Protein AF-A0A443VFP9-F1 (afdb_monomer)

Foldseek 3Di:
DQVVVVLVVCVVVVNDAADEDFQDKDDDPPACWIARVQLQSLCVNVVHDGDDTHNHDDALVVCVVVCVQVVSQVSSLVVRYHYDSGGPLLQCCVQQVPQQCVLVVHDGSVVSSVVCVVPVVVVVVSSCVRCVVVVVSCVVPSVCSSVVVSVCVVVVD

Radius of gyration: 16.93 Å; Cα contacts (8 Å, |Δi|>4): 184; chains: 1; bounding box: 47×37×42 Å

Organism: Raoultella planticola (NCBI:txid575)

Sequence (157 aa):
ISFKIYVAILDALEIPWVMRTDNDISKLKDQDKWQYSGINRCLDIAGLEKFEHSDTQIVPIDTITSGDWQTVSEEINKRGIYLSKIDLETDLVGELSTPILNALGKRNDQGAIEFLQKKKALRMRELLKDIKTDLHKLNAGELVKPLNHLVKIIRGE

Mean predicted aligned error: 3.48 Å

Secondary structure (DSSP, 8-state):
--HHHHHHHHHHTT----EEE----EEPTTSS-EE-HHHHHHHHHHTPPPPPPBSS---HHHHHHHSHHHHHHHHHHTTTEEE-SS-HHHHHHHHSHHHHHHHHT-SSHHHHHHHHHHTHHHHHHHHHHHHGGGGGGGGGSSTTHHHHHHHHHHHT-

Nearest PDB structures (foldseek):
  8j4t-assembly1_A  TM=8.332E-01  e=4.945E-07  Bacillus cereus VD045
  8jq9-assembly1_C  TM=8.381E-01  e=2.063E-06  Bacillus cereus VD045
  8tk0-assembly1_C  TM=8.220E-01  e=1.443E-06  Bacillus cereus
  8x5n-assembly1_B  TM=8.206E-01  e=2.948E-06  Bacillus cereus VD045
  8tjy-assembly1_A  TM=8.154E-01  e=7.197E-06  Bacillus cereus

Solvent-accessible surface area (backbone atoms only — not comparable to full-atom values): 9015 Å² total; per-residue (Å²): 133,74,60,64,61,57,49,54,51,30,59,76,66,70,47,89,73,57,47,74,43,48,27,42,53,47,73,44,86,99,46,82,32,23,38,52,54,25,59,36,51,52,25,57,71,71,74,45,82,62,76,75,65,36,76,54,95,68,51,37,68,52,35,56,73,74,40,54,47,56,59,50,42,64,62,35,44,79,70,36,36,44,66,38,72,45,30,72,52,53,46,47,40,72,66,41,40,71,62,49,32,64,68,68,73,39,95,46,65,68,64,44,33,58,52,32,61,78,42,41,76,63,43,48,58,55,49,48,72,70,39,57,88,55,55,72,68,36,74,83,44,75,83,39,47,56,58,54,50,47,52,29,62,77,71,74,101

Structure (mmCIF, N/CA/C/O backbone):
data_AF-A0A443VFP9-F1
#
_entry.id   AF-A0A443VFP9-F1
#
loop_
_atom_site.group_PDB
_atom_site.id
_atom_site.type_symbol
_atom_site.label_atom_id
_atom_site.label_alt_id
_atom_site.label_comp_id
_atom_site.label_asym_id
_atom_site.label_entity_id
_atom_site.label_seq_id
_atom_site.pdbx_PDB_ins_code
_atom_site.Cartn_x
_atom_site.Cartn_y
_atom_site.Cartn_z
_atom_site.occupancy
_atom_site.B_iso_or_equiv
_atom_site.auth_seq_id
_atom_site.auth_comp_id
_atom_site.auth_asym_id
_atom_site.auth_atom_id
_atom_site.pdbx_PDB_model_num
ATOM 1 N N . ILE A 1 1 ? -10.221 9.834 -0.361 1.00 58.66 1 ILE A N 1
ATOM 2 C CA . ILE A 1 1 ? -11.114 9.359 -1.449 1.00 58.66 1 ILE A CA 1
ATOM 3 C C . ILE A 1 1 ? -12.101 8.379 -0.831 1.00 58.66 1 ILE A C 1
ATOM 5 O O . ILE A 1 1 ? -11.666 7.5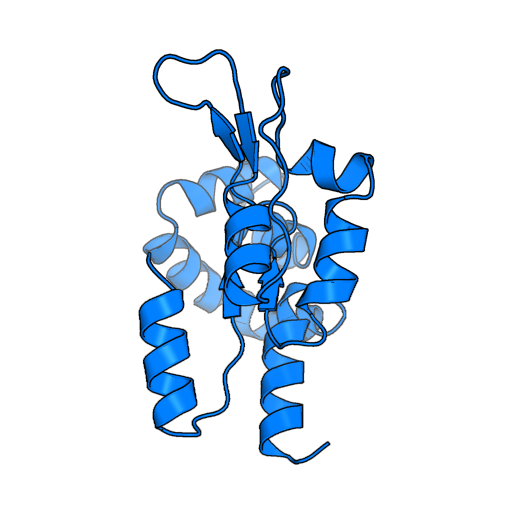45 -0.045 1.00 58.66 1 ILE A O 1
ATOM 9 N N . SER A 1 2 ? -13.402 8.507 -1.107 1.00 77.00 2 SER A N 1
ATOM 10 C CA . SER A 1 2 ? -14.410 7.597 -0.544 1.00 77.00 2 SER A CA 1
ATOM 11 C C . SER A 1 2 ? -14.588 6.385 -1.459 1.00 77.00 2 SER A C 1
ATOM 13 O O . SER A 1 2 ? -15.416 6.407 -2.365 1.00 77.00 2 SER A O 1
ATOM 15 N N . PHE A 1 3 ? -13.780 5.340 -1.249 1.00 90.06 3 PHE A N 1
ATOM 16 C CA . PHE A 1 3 ? -13.872 4.084 -2.008 1.00 90.06 3 PHE A CA 1
ATOM 17 C C . PHE A 1 3 ? -15.269 3.460 -1.944 1.00 90.06 3 PHE A C 1
ATOM 19 O O . PHE A 1 3 ? -15.713 2.889 -2.929 1.00 90.06 3 PHE A O 1
ATOM 26 N N . LYS A 1 4 ? -15.993 3.647 -0.832 1.00 90.94 4 LYS A N 1
ATOM 27 C CA . LYS A 1 4 ? -17.345 3.109 -0.629 1.00 90.94 4 LYS A CA 1
ATOM 28 C C . LYS A 1 4 ? -18.321 3.429 -1.757 1.00 90.94 4 LYS A C 1
ATOM 30 O O . LYS A 1 4 ? -19.099 2.566 -2.134 1.00 90.94 4 LYS A O 1
ATOM 35 N N . ILE A 1 5 ? -18.283 4.651 -2.293 1.00 93.00 5 ILE A N 1
ATOM 36 C CA . ILE A 1 5 ? -19.194 5.049 -3.375 1.00 93.00 5 ILE A CA 1
ATOM 37 C C . ILE A 1 5 ? -18.867 4.266 -4.649 1.00 93.00 5 ILE A C 1
ATOM 39 O O . ILE A 1 5 ? -19.768 3.754 -5.301 1.00 93.00 5 ILE A O 1
ATOM 43 N N . TYR A 1 6 ? -17.581 4.142 -4.982 1.00 94.75 6 TYR A N 1
ATOM 44 C CA . TYR A 1 6 ? -17.144 3.388 -6.155 1.00 94.75 6 TYR A CA 1
ATOM 45 C C . TYR A 1 6 ? -17.453 1.899 -6.012 1.00 94.75 6 TYR A C 1
ATOM 47 O O . TYR A 1 6 ? -17.976 1.314 -6.948 1.00 94.75 6 TYR A O 1
ATOM 55 N N . VAL A 1 7 ? -17.197 1.320 -4.836 1.00 95.00 7 VAL A N 1
ATOM 56 C CA . VAL A 1 7 ? -17.542 -0.073 -4.522 1.00 95.00 7 VAL A CA 1
ATOM 57 C C . VAL A 1 7 ? -19.041 -0.305 -4.702 1.00 95.00 7 VAL A C 1
ATOM 59 O O . VAL A 1 7 ? -19.418 -1.161 -5.487 1.00 95.00 7 VAL A O 1
ATOM 62 N N . ALA A 1 8 ? -19.896 0.536 -4.111 1.00 94.75 8 ALA A N 1
ATOM 63 C CA . ALA A 1 8 ? -21.346 0.397 -4.245 1.00 94.75 8 ALA A CA 1
ATOM 64 C C . ALA A 1 8 ? -21.836 0.496 -5.702 1.00 94.75 8 ALA A C 1
ATOM 66 O O . ALA A 1 8 ? -22.753 -0.221 -6.092 1.00 94.75 8 ALA A O 1
ATOM 67 N N . ILE A 1 9 ? -21.234 1.374 -6.514 1.00 96.12 9 ILE A N 1
ATOM 68 C CA . ILE A 1 9 ? -21.558 1.485 -7.944 1.00 96.12 9 ILE A CA 1
ATOM 69 C C . ILE A 1 9 ? -21.123 0.223 -8.697 1.00 96.12 9 ILE A C 1
ATOM 71 O O . ILE A 1 9 ? -21.895 -0.295 -9.496 1.00 96.12 9 ILE A O 1
ATOM 75 N N . LEU A 1 10 ? -19.899 -0.258 -8.466 1.00 96.19 10 LEU A N 1
ATOM 76 C CA . LEU A 1 10 ? -19.364 -1.437 -9.149 1.00 96.19 10 LEU A CA 1
ATOM 77 C C . LEU A 1 10 ? -20.143 -2.699 -8.766 1.00 96.19 10 LEU A C 1
ATOM 79 O O . LEU A 1 10 ? -20.508 -3.459 -9.656 1.00 96.19 10 LEU A O 1
ATOM 83 N N . ASP A 1 11 ? -20.486 -2.855 -7.486 1.00 94.94 11 ASP A N 1
ATOM 84 C CA . ASP A 1 11 ? -21.327 -3.948 -6.992 1.00 94.94 11 ASP A CA 1
ATOM 85 C C . ASP A 1 11 ? -22.720 -3.918 -7.639 1.00 94.94 11 ASP A C 1
ATOM 87 O O . ASP A 1 11 ? -23.197 -4.941 -8.121 1.00 94.94 11 ASP A O 1
ATOM 91 N N . ALA A 1 12 ? -23.360 -2.744 -7.720 1.00 97.62 12 ALA A N 1
ATOM 92 C CA . ALA A 1 12 ? -24.678 -2.597 -8.345 1.00 97.62 12 ALA A CA 1
ATOM 93 C C . ALA A 1 12 ? -24.675 -2.872 -9.860 1.00 97.62 12 ALA A C 1
ATOM 95 O O . ALA A 1 12 ? -25.713 -3.213 -10.425 1.00 97.62 12 ALA A O 1
ATOM 96 N N . LEU A 1 13 ? -23.526 -2.697 -10.517 1.00 97.81 13 LEU A N 1
ATOM 97 C CA . LEU A 1 13 ? -23.324 -3.007 -11.933 1.00 97.81 13 LEU A CA 1
ATOM 98 C C . LEU A 1 13 ? -22.768 -4.420 -12.159 1.00 97.81 13 LEU A C 1
ATOM 100 O O . LEU A 1 13 ? -22.482 -4.765 -13.304 1.00 97.81 13 LEU A O 1
ATOM 104 N N . GLU A 1 14 ? -22.578 -5.201 -11.091 1.00 95.62 14 GLU A N 1
ATOM 105 C CA . GLU A 1 14 ? -21.948 -6.526 -11.125 1.00 95.62 14 GLU A CA 1
ATOM 106 C C . GLU A 1 14 ? -20.564 -6.507 -11.808 1.00 95.62 14 GLU A C 1
ATOM 108 O O . GLU A 1 14 ? -20.136 -7.478 -12.433 1.00 95.62 14 GLU A O 1
ATOM 113 N N . ILE A 1 15 ? -19.845 -5.383 -11.702 1.00 96.00 15 ILE A N 1
ATOM 114 C CA . ILE A 1 15 ? -18.502 -5.224 -12.258 1.00 96.00 15 ILE A CA 1
ATOM 115 C C . ILE A 1 15 ? -17.496 -5.707 -11.214 1.00 96.00 15 ILE A C 1
ATOM 117 O O . ILE A 1 15 ? -17.372 -5.078 -10.158 1.00 96.00 15 ILE A O 1
ATOM 121 N N . PRO A 1 16 ? -16.720 -6.768 -11.495 1.00 95.00 16 PRO A N 1
ATOM 122 C CA . PRO A 1 16 ?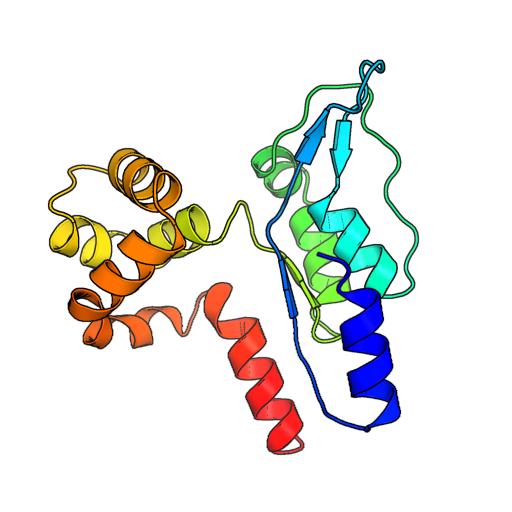 -15.753 -7.255 -10.532 1.00 95.00 16 PRO A CA 1
ATOM 123 C C . PRO A 1 16 ? -14.625 -6.252 -10.311 1.00 95.00 16 PRO A C 1
ATOM 125 O O . PRO A 1 16 ? -14.143 -5.606 -11.247 1.00 95.00 16 PRO A O 1
ATOM 128 N N . TRP A 1 17 ? -14.177 -6.139 -9.065 1.00 96.12 17 TRP A N 1
ATOM 129 C CA . TRP A 1 17 ? -13.191 -5.147 -8.675 1.00 96.12 17 TRP A CA 1
ATOM 130 C C . TRP A 1 17 ? -12.205 -5.687 -7.649 1.00 96.12 17 TRP A C 1
ATOM 132 O O . TRP A 1 17 ? -12.456 -6.641 -6.918 1.00 96.12 17 TRP A O 1
ATOM 142 N N . VAL A 1 18 ? -11.057 -5.024 -7.607 1.00 97.12 18 VAL A N 1
ATOM 143 C CA . VAL A 1 18 ? -10.082 -5.116 -6.526 1.00 97.12 18 VAL A CA 1
ATOM 144 C C . VAL A 1 18 ? -9.650 -3.700 -6.179 1.00 97.12 18 VAL A C 1
ATOM 146 O O . VAL A 1 18 ? -9.694 -2.804 -7.027 1.00 97.12 18 VAL A O 1
ATOM 149 N N . MET A 1 19 ? -9.205 -3.477 -4.950 1.00 95.62 19 MET A N 1
ATOM 150 C CA . MET A 1 19 ? -8.659 -2.189 -4.544 1.00 95.62 19 MET A CA 1
ATOM 151 C C . MET A 1 19 ? -7.351 -2.356 -3.795 1.00 95.62 19 MET A C 1
ATOM 153 O O . MET A 1 19 ? -7.139 -3.344 -3.102 1.00 95.62 19 MET A O 1
ATOM 157 N N . ARG A 1 20 ? -6.496 -1.339 -3.887 1.00 95.50 20 ARG A N 1
ATOM 158 C CA . ARG A 1 20 ? -5.336 -1.186 -3.016 1.00 95.50 20 ARG A CA 1
ATOM 159 C C . ARG A 1 20 ? -5.289 0.229 -2.466 1.00 95.50 20 ARG A C 1
ATOM 161 O O . ARG A 1 20 ? -5.617 1.176 -3.181 1.00 95.50 20 ARG A O 1
ATOM 168 N N . THR A 1 21 ? -4.873 0.374 -1.215 1.00 95.62 21 THR A N 1
ATOM 169 C CA . THR A 1 21 ? -4.720 1.678 -0.571 1.00 95.62 21 THR A CA 1
ATOM 170 C C . THR A 1 21 ? -3.460 1.754 0.288 1.00 95.62 21 THR A C 1
ATOM 172 O O . THR A 1 21 ? -2.990 0.735 0.781 1.00 95.62 21 THR A O 1
ATOM 175 N N . ASP A 1 22 ? -2.949 2.971 0.494 1.00 95.75 22 ASP A N 1
ATOM 176 C CA . ASP A 1 22 ? -1.810 3.238 1.382 1.00 95.75 22 ASP A CA 1
ATOM 177 C C . ASP A 1 22 ? -2.145 2.919 2.855 1.00 95.75 22 ASP A C 1
ATOM 179 O O . ASP A 1 22 ? -3.304 3.048 3.278 1.00 95.75 22 ASP A O 1
ATOM 183 N N . ASN A 1 23 ? -1.135 2.501 3.633 1.00 96.81 23 ASN A N 1
ATOM 184 C CA . ASN A 1 23 ? -1.256 2.205 5.066 1.00 96.81 23 ASN A CA 1
ATOM 185 C C . ASN A 1 23 ? -1.183 3.494 5.882 1.00 96.81 23 ASN A C 1
ATOM 187 O O . ASN A 1 23 ? -0.280 3.709 6.683 1.00 96.81 23 ASN A O 1
ATOM 191 N N . ASP A 1 24 ? -2.120 4.398 5.611 1.00 95.31 24 ASP A N 1
ATOM 192 C CA . ASP A 1 24 ? -2.113 5.727 6.202 1.00 95.31 24 ASP A CA 1
ATOM 193 C C . ASP A 1 24 ? -2.319 5.646 7.716 1.00 95.31 24 ASP A C 1
ATOM 195 O O . ASP A 1 24 ? -3.328 5.117 8.192 1.00 95.31 24 ASP A O 1
ATOM 199 N N . ILE A 1 25 ? -1.414 6.262 8.469 1.00 95.69 25 ILE A N 1
ATOM 200 C CA . ILE A 1 25 ? -1.553 6.478 9.907 1.00 95.69 25 ILE A CA 1
ATOM 201 C C . ILE A 1 25 ? -1.333 7.959 10.180 1.00 95.69 25 ILE A C 1
ATOM 203 O O . ILE A 1 25 ? -0.420 8.584 9.644 1.00 95.69 25 ILE A O 1
ATOM 207 N N . SER A 1 26 ? -2.214 8.550 10.980 1.00 93.56 26 SER A N 1
ATOM 208 C CA . SER A 1 26 ? -2.196 9.992 11.227 1.00 93.56 26 SER A CA 1
ATOM 209 C C . SER A 1 26 ? -2.702 10.317 12.621 1.00 93.56 26 SER A C 1
ATOM 211 O O . SER A 1 26 ? -3.616 9.652 13.109 1.00 93.56 26 SER A O 1
ATOM 213 N N . LYS A 1 27 ? -2.186 11.392 13.212 1.00 95.44 27 LYS A N 1
ATOM 214 C CA . LYS A 1 27 ? -2.721 11.954 14.451 1.00 95.44 27 LYS A CA 1
ATOM 215 C C . LYS A 1 27 ? -4.104 12.571 14.219 1.00 95.44 27 LYS A C 1
ATOM 217 O O . LYS A 1 27 ? -4.327 13.237 13.205 1.00 95.44 27 LYS A O 1
ATOM 222 N N . LEU A 1 28 ? -5.025 12.359 15.154 1.00 92.25 28 LEU A N 1
ATOM 223 C CA . LEU A 1 28 ? 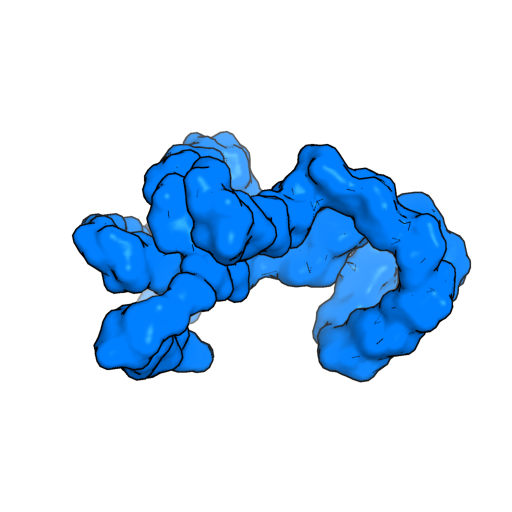-6.314 13.040 15.168 1.00 92.25 28 LEU A CA 1
ATOM 224 C C . LEU A 1 28 ? -6.132 14.524 15.491 1.00 92.25 28 LEU A C 1
ATOM 226 O O . LEU A 1 28 ? -5.271 14.914 16.278 1.00 92.25 28 LEU A O 1
ATOM 230 N N . LYS A 1 29 ? -6.962 15.369 14.875 1.00 87.56 29 LYS A N 1
ATOM 231 C CA . LYS A 1 29 ? -6.987 16.793 15.214 1.00 87.56 29 LYS A CA 1
ATOM 232 C C . LYS A 1 29 ? -7.484 16.946 16.649 1.00 87.56 29 LYS A C 1
ATOM 234 O O . LYS A 1 29 ? -8.471 16.319 17.024 1.00 87.56 29 LYS A O 1
ATOM 239 N N . ASP A 1 30 ? -6.769 17.754 17.425 1.00 87.06 30 ASP A N 1
ATOM 240 C CA . ASP A 1 30 ? -7.126 18.137 18.796 1.00 87.06 30 ASP A CA 1
ATOM 241 C C . ASP A 1 30 ? -7.191 16.980 19.813 1.00 87.06 30 ASP A C 1
ATOM 243 O O . ASP A 1 30 ? -7.704 17.146 20.917 1.00 87.06 30 ASP A O 1
ATOM 247 N N . GLN A 1 31 ? -6.634 15.812 19.474 1.00 88.31 31 GLN A N 1
ATOM 248 C CA . GLN A 1 31 ? -6.514 14.667 20.377 1.00 88.31 31 GLN A CA 1
ATOM 249 C C . GLN A 1 31 ? -5.098 14.101 20.317 1.00 88.31 31 GLN A C 1
ATOM 251 O O . GLN A 1 31 ? -4.477 14.056 19.252 1.00 88.31 31 GLN A O 1
ATOM 256 N N . ASP A 1 32 ? -4.591 13.605 21.445 1.00 90.50 32 ASP A N 1
ATOM 257 C CA . ASP A 1 32 ? -3.327 12.862 21.479 1.00 90.50 32 ASP A CA 1
ATOM 258 C C . ASP A 1 32 ? -3.536 11.386 21.125 1.00 90.50 32 ASP A C 1
ATOM 260 O O . ASP A 1 32 ? -3.098 10.480 21.817 1.00 90.50 32 ASP A O 1
ATOM 264 N N . LYS A 1 33 ? -4.283 11.163 20.043 1.00 95.06 33 LYS A N 1
ATOM 265 C CA . LYS A 1 33 ? -4.670 9.845 19.555 1.00 95.06 33 LYS A CA 1
ATOM 266 C C . LYS A 1 33 ? -4.314 9.696 18.090 1.00 95.06 33 LYS A C 1
ATOM 268 O O . LYS A 1 33 ? -4.360 10.660 17.321 1.00 95.06 33 LYS A O 1
ATOM 273 N N . TRP A 1 34 ? -3.991 8.477 17.694 1.00 96.44 34 TRP A N 1
ATOM 274 C CA . TRP A 1 34 ? -3.557 8.139 16.349 1.00 96.44 34 TRP A CA 1
ATOM 275 C C . TRP A 1 34 ? -4.527 7.161 15.705 1.00 96.44 34 TRP A C 1
ATOM 277 O O . TRP A 1 34 ? -4.944 6.173 16.306 1.00 96.44 34 TRP A O 1
ATOM 287 N N . GLN A 1 35 ? -4.910 7.454 14.466 1.00 95.69 35 GLN A N 1
ATOM 288 C CA . GLN A 1 35 ? -5.865 6.646 13.719 1.00 95.69 35 GLN A CA 1
ATOM 289 C C . GLN A 1 35 ? -5.172 5.786 12.663 1.00 95.69 35 GLN A C 1
ATOM 291 O O . GLN A 1 35 ? -4.379 6.284 11.856 1.00 95.69 35 GLN A O 1
ATOM 296 N N . TYR A 1 36 ? -5.563 4.512 12.624 1.00 96.75 36 TYR A N 1
ATOM 297 C CA . TYR A 1 36 ? -5.193 3.536 11.603 1.00 96.75 36 TYR A CA 1
ATOM 298 C C . TYR A 1 36 ? -5.987 3.760 10.305 1.00 96.75 36 TYR A C 1
ATOM 300 O O . TYR A 1 36 ? -6.767 2.910 9.884 1.00 96.75 36 TYR A O 1
ATOM 308 N N . SER A 1 37 ? -5.862 4.938 9.690 1.00 95.25 37 SER A N 1
ATOM 309 C CA . SER A 1 37 ? -6.701 5.367 8.559 1.00 95.25 37 SER A CA 1
ATOM 310 C C . SER A 1 37 ? -6.717 4.382 7.381 1.00 95.25 37 SER A C 1
ATOM 312 O O . SER A 1 37 ? -7.776 4.178 6.791 1.00 95.25 37 SER A O 1
ATOM 314 N N . GLY A 1 38 ? -5.575 3.783 7.028 1.00 96.06 38 GLY A N 1
ATOM 315 C CA . GLY A 1 38 ? -5.463 2.784 5.959 1.00 96.06 38 GLY A CA 1
ATOM 316 C C . GLY A 1 38 ? -6.168 1.470 6.307 1.00 96.06 38 GLY A C 1
ATOM 317 O O . GLY A 1 38 ? -7.070 1.046 5.586 1.00 96.06 38 GLY A O 1
ATOM 318 N N . ILE A 1 39 ? -5.821 0.877 7.453 1.00 97.12 39 ILE A N 1
ATOM 319 C CA . ILE A 1 39 ? -6.450 -0.349 7.978 1.00 97.12 39 ILE A CA 1
ATOM 320 C C . ILE A 1 39 ? -7.960 -0.162 8.140 1.00 97.12 39 ILE A C 1
ATOM 322 O O . ILE A 1 39 ? -8.741 -0.920 7.571 1.00 97.12 39 ILE A O 1
ATOM 326 N N . ASN A 1 40 ? -8.391 0.891 8.838 1.00 96.62 40 ASN A N 1
ATOM 327 C CA . ASN A 1 40 ? -9.807 1.140 9.099 1.00 96.62 40 ASN A CA 1
ATOM 328 C C . ASN A 1 40 ? -10.592 1.404 7.819 1.00 96.62 40 ASN A C 1
ATOM 330 O O . ASN A 1 40 ? -11.770 1.071 7.767 1.00 96.62 40 ASN A O 1
ATOM 334 N N . ARG A 1 41 ? -9.970 1.956 6.772 1.00 95.94 41 ARG A N 1
ATOM 335 C CA . ARG A 1 41 ? -10.594 2.077 5.449 1.00 95.94 41 ARG A CA 1
ATOM 336 C C . ARG A 1 41 ? -10.842 0.708 4.823 1.00 95.94 41 ARG A C 1
ATOM 338 O O . ARG A 1 41 ? -11.925 0.497 4.289 1.00 95.94 41 ARG A O 1
ATOM 345 N N . CYS A 1 42 ? -9.881 -0.209 4.903 1.00 96.81 42 CYS A N 1
ATOM 346 C CA . CYS A 1 42 ? -10.052 -1.573 4.408 1.00 96.81 42 CYS A CA 1
ATOM 347 C C . CYS A 1 42 ? -11.108 -2.348 5.207 1.00 96.81 42 CYS A C 1
ATOM 349 O O . CYS A 1 42 ? -11.995 -2.946 4.604 1.00 96.81 42 CYS A O 1
ATOM 351 N N . LEU A 1 43 ? -11.057 -2.287 6.542 1.00 96.81 43 LEU A N 1
ATOM 352 C CA . LEU A 1 43 ? -12.016 -2.959 7.428 1.00 96.81 43 LEU A CA 1
ATOM 353 C C . LEU A 1 43 ? -13.449 -2.469 7.178 1.00 96.81 43 LEU A C 1
ATOM 355 O O . LEU A 1 43 ? -14.364 -3.272 7.029 1.00 96.81 43 LEU A O 1
ATOM 359 N N . ASP A 1 44 ? -13.632 -1.159 7.011 1.00 95.75 44 ASP A N 1
ATOM 360 C CA . ASP A 1 44 ? -14.937 -0.552 6.723 1.00 95.75 44 ASP A CA 1
ATOM 361 C C . ASP A 1 44 ? -15.542 -1.008 5.390 1.00 95.75 44 ASP A C 1
ATOM 363 O O . ASP A 1 44 ? -16.756 -1.151 5.273 1.00 95.75 44 ASP A O 1
ATOM 367 N N . ILE A 1 45 ? -14.706 -1.204 4.367 1.00 95.56 45 ILE A N 1
ATOM 368 C CA . ILE A 1 45 ? -15.143 -1.694 3.051 1.00 95.56 45 ILE A CA 1
ATOM 369 C C . ILE A 1 45 ? -15.413 -3.199 3.110 1.00 95.56 45 ILE A C 1
ATOM 371 O O . ILE A 1 45 ? -16.348 -3.679 2.480 1.00 95.56 45 ILE A O 1
ATOM 375 N N . ALA A 1 46 ? -14.643 -3.937 3.910 1.00 95.56 46 ALA A N 1
ATOM 376 C CA . ALA A 1 46 ? -14.841 -5.364 4.139 1.00 95.56 46 ALA A CA 1
ATOM 377 C C . ALA A 1 46 ? -16.063 -5.689 5.023 1.00 95.56 46 ALA A C 1
ATOM 379 O O . ALA A 1 46 ? -16.425 -6.863 5.130 1.00 95.56 46 ALA A O 1
ATOM 380 N N . GLY A 1 47 ? -16.683 -4.684 5.656 1.00 95.06 47 GLY A N 1
ATOM 381 C CA . GLY A 1 47 ? -17.770 -4.872 6.622 1.00 95.06 47 GLY A CA 1
ATOM 382 C C . GLY A 1 47 ? -17.299 -5.451 7.961 1.00 95.06 47 GLY A C 1
ATOM 383 O O . GLY A 1 47 ? -18.055 -6.158 8.620 1.00 95.06 47 GLY A O 1
ATOM 384 N N . LEU A 1 48 ? -16.043 -5.194 8.333 1.00 96.38 48 LEU A N 1
ATOM 385 C CA . LEU A 1 48 ? -15.407 -5.667 9.561 1.00 96.38 48 LEU A CA 1
ATOM 386 C C . LEU A 1 48 ? -15.330 -4.552 10.612 1.00 96.38 48 LEU A C 1
ATOM 388 O O . LEU A 1 48 ? -15.415 -3.361 10.297 1.00 96.38 48 LEU A O 1
ATOM 392 N N . GLU A 1 49 ? -15.153 -4.952 11.870 1.00 97.12 49 GLU A N 1
ATOM 393 C CA . GLU A 1 49 ? -14.956 -4.025 12.983 1.00 97.12 49 GLU A CA 1
ATOM 394 C C . GLU A 1 49 ? -13.661 -3.224 12.801 1.00 97.12 49 GLU A C 1
ATOM 396 O O . GLU A 1 49 ? -12.640 -3.759 12.374 1.00 97.12 49 GLU A O 1
ATOM 401 N N . LYS A 1 50 ? -13.721 -1.921 13.089 1.00 97.06 50 LYS A N 1
ATOM 402 C CA . LYS A 1 50 ? -12.581 -1.007 12.972 1.00 97.06 50 LYS A CA 1
ATOM 403 C C . LYS A 1 50 ? -11.703 -1.097 14.210 1.00 97.06 50 LYS A C 1
ATOM 405 O O . LYS A 1 50 ? -12.189 -1.321 15.309 1.00 97.06 50 LYS A O 1
ATOM 410 N N . PHE A 1 51 ? -10.420 -0.819 14.033 1.00 95.81 51 PHE A N 1
ATOM 411 C CA . PHE A 1 51 ? -9.516 -0.640 15.155 1.00 95.81 51 PHE A CA 1
ATOM 412 C C . PHE A 1 51 ? -9.821 0.666 15.879 1.00 95.81 51 PHE A C 1
ATOM 414 O O . PHE A 1 51 ? -10.025 1.714 15.249 1.00 95.81 51 PHE A O 1
ATOM 421 N N . GLU A 1 52 ? -9.765 0.589 17.204 1.00 96.06 52 GLU A N 1
ATOM 422 C CA . GLU A 1 52 ? -9.741 1.750 1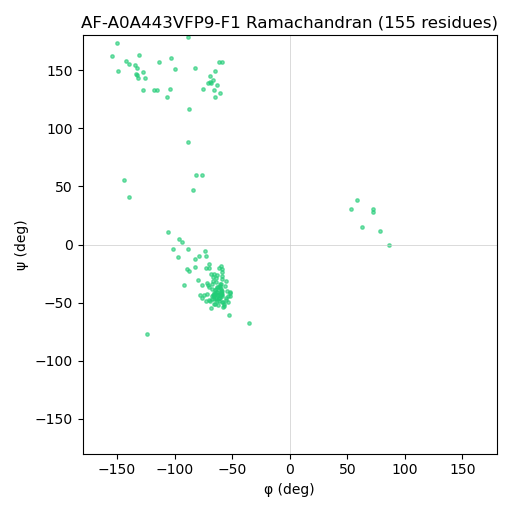8.080 1.00 96.06 52 GLU A CA 1
ATOM 423 C C . GLU A 1 52 ? -8.507 2.618 17.817 1.00 96.06 52 GLU A C 1
ATOM 425 O O . GLU A 1 52 ? -7.488 2.184 17.270 1.00 96.06 52 GLU A O 1
ATOM 430 N N . HIS A 1 53 ? -8.605 3.889 18.193 1.00 95.56 53 HIS A N 1
ATOM 431 C CA . HIS A 1 53 ? -7.477 4.803 18.078 1.00 95.56 53 HIS A CA 1
ATOM 432 C C . HIS A 1 53 ? -6.377 4.445 19.079 1.00 95.56 53 HIS A C 1
ATOM 434 O O . HIS A 1 53 ? -6.658 4.148 20.237 1.00 95.56 53 HIS A O 1
ATOM 440 N N . SER A 1 54 ? -5.124 4.530 18.638 1.00 94.50 54 SER A N 1
ATOM 441 C CA . SER A 1 54 ? -3.968 4.353 19.513 1.00 94.50 54 SER A CA 1
ATOM 442 C C . SER A 1 54 ? -3.768 5.587 20.389 1.00 94.50 54 SER A C 1
ATOM 444 O O . SER A 1 54 ? -3.782 6.711 19.883 1.00 94.50 54 SER A O 1
ATOM 446 N N . ASP A 1 55 ? -3.533 5.377 21.682 1.00 94.00 55 ASP A N 1
ATOM 447 C CA . ASP A 1 55 ? -3.150 6.433 22.629 1.00 94.00 55 ASP A CA 1
ATOM 448 C C . ASP A 1 55 ? -1.660 6.810 22.518 1.00 94.00 55 ASP A C 1
ATOM 450 O O . ASP A 1 55 ? -1.213 7.798 23.093 1.00 94.00 55 ASP A O 1
ATOM 454 N N . THR A 1 56 ? -0.868 6.036 21.771 1.00 93.06 56 THR A N 1
ATOM 455 C CA . THR A 1 56 ? 0.545 6.322 21.498 1.00 93.06 56 THR A CA 1
ATOM 456 C C . THR A 1 56 ? 0.771 6.629 20.026 1.00 93.06 56 THR A C 1
ATOM 458 O O . THR A 1 56 ? -0.003 6.226 19.150 1.00 93.06 56 THR A O 1
ATOM 461 N N . GLN A 1 57 ? 1.862 7.347 19.745 1.00 93.81 57 GLN A N 1
ATOM 462 C CA . GLN A 1 57 ? 2.308 7.547 18.375 1.00 93.81 57 GLN A CA 1
ATOM 463 C C . GLN A 1 57 ? 2.634 6.211 17.719 1.00 93.81 57 GLN A C 1
ATOM 465 O O . GLN A 1 57 ? 3.386 5.407 18.260 1.00 93.81 57 GLN A O 1
ATOM 470 N N . ILE A 1 58 ? 2.076 6.042 16.527 1.00 94.06 58 ILE A N 1
ATOM 471 C CA . ILE A 1 58 ? 2.227 4.869 15.679 1.00 94.06 58 ILE A CA 1
ATOM 472 C C . ILE A 1 58 ? 2.520 5.320 14.251 1.00 94.06 58 ILE A C 1
ATOM 474 O O . ILE A 1 58 ? 2.042 6.361 13.788 1.00 94.06 58 ILE A O 1
ATOM 478 N N . VAL A 1 59 ? 3.310 4.525 13.550 1.00 93.88 59 VAL A N 1
ATOM 479 C CA . VAL A 1 59 ? 3.660 4.678 12.139 1.00 93.88 59 VAL A CA 1
ATOM 480 C C . VAL A 1 59 ? 3.458 3.344 11.411 1.00 93.88 59 VAL A C 1
ATOM 482 O O . VAL A 1 59 ? 3.349 2.302 12.054 1.00 93.88 59 VAL A O 1
ATOM 485 N N . PRO A 1 60 ? 3.386 3.323 10.068 1.00 94.56 60 PRO A N 1
ATOM 486 C CA . PRO A 1 60 ? 3.008 2.109 9.335 1.00 94.56 60 PRO A CA 1
ATOM 487 C C . PRO A 1 60 ? 3.885 0.885 9.645 1.00 94.56 60 PRO A C 1
ATOM 489 O O . PRO A 1 60 ? 3.374 -0.229 9.748 1.00 94.56 60 PRO A O 1
ATOM 492 N N . ILE A 1 61 ? 5.188 1.086 9.879 1.00 94.31 61 ILE A N 1
ATOM 493 C CA . ILE A 1 61 ? 6.123 0.006 10.238 1.00 94.31 61 ILE A CA 1
ATOM 494 C C . ILE A 1 61 ? 5.783 -0.671 11.576 1.00 94.31 61 ILE A C 1
ATOM 496 O O . ILE A 1 61 ? 6.063 -1.860 11.744 1.00 94.31 61 ILE A O 1
ATOM 500 N N . ASP A 1 62 ? 5.117 0.031 12.496 1.00 95.88 62 ASP A N 1
ATOM 501 C CA . ASP A 1 62 ? 4.698 -0.540 13.778 1.00 95.88 62 ASP A CA 1
ATOM 502 C C . ASP A 1 62 ? 3.628 -1.612 13.562 1.00 95.88 62 ASP A C 1
ATOM 504 O O . ASP A 1 62 ? 3.709 -2.674 14.167 1.00 95.88 62 ASP A O 1
ATOM 508 N N . THR A 1 63 ? 2.702 -1.398 12.616 1.00 96.19 63 THR A N 1
ATOM 509 C CA . THR A 1 63 ? 1.658 -2.385 12.262 1.00 96.19 63 THR A CA 1
ATOM 510 C C . THR A 1 63 ? 2.228 -3.643 11.611 1.00 96.19 63 THR A C 1
ATOM 512 O O . THR A 1 63 ? 1.652 -4.724 11.709 1.00 96.19 63 THR A O 1
ATOM 515 N N . ILE A 1 64 ? 3.374 -3.522 10.938 1.00 95.88 64 ILE A N 1
ATOM 516 C CA . ILE A 1 64 ? 4.094 -4.667 10.374 1.00 95.88 64 ILE A CA 1
ATOM 517 C C . ILE A 1 64 ? 4.783 -5.435 11.502 1.00 95.88 64 ILE A C 1
ATOM 519 O O . ILE A 1 64 ? 4.719 -6.660 11.544 1.00 95.88 64 ILE A O 1
ATOM 523 N N . THR A 1 65 ? 5.413 -4.711 12.428 1.00 95.75 65 THR A N 1
ATOM 524 C CA . THR A 1 65 ? 6.177 -5.289 13.541 1.00 95.75 65 THR A CA 1
ATOM 525 C C . THR A 1 65 ? 5.271 -5.967 14.570 1.00 95.75 65 THR A C 1
ATOM 527 O O . THR A 1 65 ? 5.634 -7.018 15.093 1.00 95.75 65 THR A O 1
ATOM 530 N N . SER A 1 66 ? 4.087 -5.409 14.838 1.00 95.56 66 SER A N 1
ATOM 531 C CA . SER A 1 66 ? 3.086 -6.002 15.735 1.00 95.56 66 SER A CA 1
ATOM 532 C C . SER A 1 66 ? 2.384 -7.227 15.139 1.00 95.56 66 SER A C 1
ATOM 534 O O . SER A 1 66 ? 1.828 -8.029 15.884 1.00 95.56 66 SER A O 1
ATOM 536 N N . GLY A 1 67 ? 2.406 -7.386 13.811 1.00 96.88 67 GLY A N 1
ATOM 537 C CA . GLY A 1 67 ? 1.653 -8.420 13.094 1.00 96.88 67 GLY A CA 1
ATOM 538 C C . GLY A 1 67 ? 0.216 -8.018 12.737 1.00 96.88 67 GLY A C 1
ATOM 539 O O . GLY A 1 67 ? -0.488 -8.790 12.078 1.00 96.88 67 GLY A O 1
ATO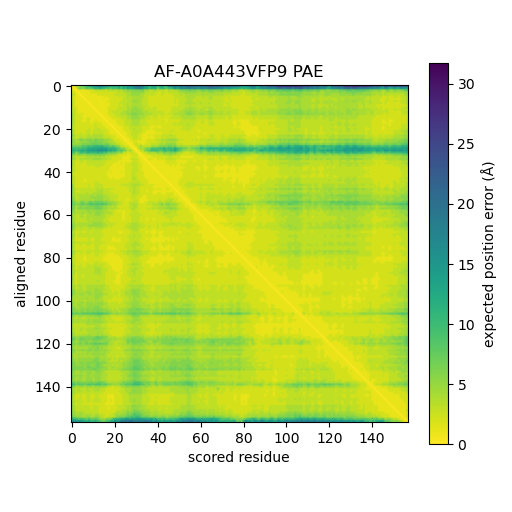M 540 N N . ASP A 1 68 ? -0.218 -6.807 13.093 1.00 96.44 68 ASP A N 1
ATOM 541 C CA . ASP A 1 68 ? -1.555 -6.300 12.764 1.00 96.44 68 ASP A CA 1
ATOM 542 C C . ASP A 1 68 ? -1.759 -6.194 11.252 1.00 96.44 68 ASP A C 1
ATOM 544 O O . ASP A 1 68 ? -2.785 -6.619 10.724 1.00 96.44 68 ASP A O 1
ATOM 548 N N . TRP A 1 69 ? -0.757 -5.678 10.533 1.00 97.56 69 TRP A N 1
ATOM 549 C CA . TRP A 1 69 ? -0.802 -5.560 9.077 1.00 97.56 69 TRP A CA 1
ATOM 550 C C . TRP A 1 69 ? -0.988 -6.924 8.414 1.00 97.56 69 TRP A C 1
ATOM 552 O O . TRP A 1 69 ? -1.801 -7.049 7.500 1.00 97.56 69 TRP A O 1
ATOM 562 N N . GLN A 1 70 ? -0.258 -7.940 8.884 1.00 97.69 70 GLN A N 1
ATOM 563 C CA . GLN A 1 70 ? -0.331 -9.309 8.371 1.00 97.69 70 GLN A CA 1
ATOM 564 C C . GLN A 1 70 ? -1.737 -9.877 8.600 1.00 97.69 70 GLN A C 1
ATOM 566 O O . GLN A 1 70 ? -2.390 -10.299 7.647 1.00 97.69 70 GLN A O 1
ATOM 571 N N . THR A 1 71 ? -2.221 -9.802 9.842 1.00 97.50 71 THR A N 1
ATOM 572 C CA . THR A 1 71 ? -3.533 -10.318 10.255 1.00 97.50 71 THR A CA 1
ATOM 573 C C . THR A 1 71 ? -4.664 -9.664 9.466 1.00 97.50 71 THR A C 1
ATOM 575 O O . THR A 1 71 ? -5.510 -10.346 8.890 1.00 97.50 71 THR A O 1
ATOM 578 N N . VAL A 1 72 ? -4.657 -8.330 9.377 1.00 97.56 72 VAL A N 1
ATOM 579 C CA . VAL A 1 72 ? -5.660 -7.584 8.612 1.00 97.56 72 VAL A CA 1
ATOM 580 C C . VAL A 1 72 ? -5.575 -7.950 7.135 1.00 97.56 72 VAL A C 1
ATOM 582 O O . VAL A 1 72 ? -6.605 -8.259 6.541 1.00 97.56 72 VAL A O 1
ATOM 585 N N . SER A 1 73 ? -4.373 -7.950 6.547 1.00 97.62 73 SER A N 1
ATOM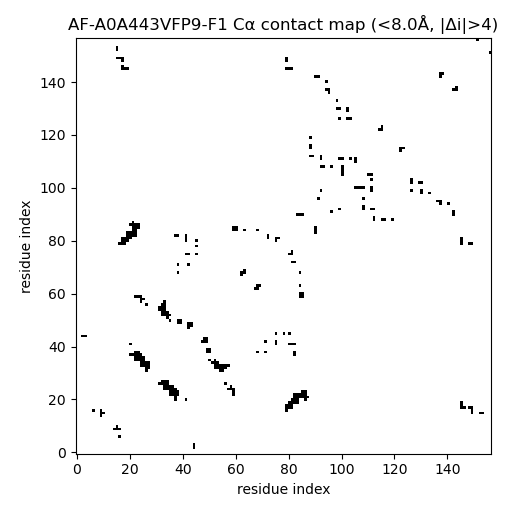 586 C CA . SER A 1 73 ? -4.161 -8.247 5.125 1.00 97.62 73 SER A CA 1
ATOM 587 C C . SER A 1 73 ? -4.675 -9.632 4.744 1.00 97.62 73 SER A C 1
ATOM 589 O O . SER A 1 73 ? -5.326 -9.778 3.714 1.00 97.62 73 SER A O 1
ATOM 591 N N . GLU A 1 74 ? -4.433 -10.651 5.566 1.00 97.00 74 GLU A N 1
ATOM 592 C CA . GLU A 1 74 ? -4.923 -12.010 5.319 1.00 97.00 74 GLU A CA 1
ATOM 593 C C . GLU A 1 74 ? -6.454 -12.080 5.254 1.00 97.00 74 GLU A C 1
ATOM 595 O O . GLU A 1 74 ? -7.001 -12.802 4.416 1.00 97.00 74 GLU A O 1
ATOM 600 N N . GLU A 1 75 ? -7.152 -11.286 6.066 1.00 97.12 75 GLU A N 1
ATOM 601 C CA . GLU A 1 75 ? -8.614 -11.236 6.079 1.00 97.12 75 GLU A CA 1
ATOM 602 C C . GLU A 1 75 ? -9.202 -10.426 4.917 1.00 97.12 75 GLU A C 1
ATOM 604 O O . GLU A 1 75 ? -10.154 -10.868 4.265 1.00 97.12 75 GLU A O 1
ATOM 609 N N . ILE A 1 76 ? -8.632 -9.258 4.610 1.00 97.38 76 ILE A N 1
ATOM 610 C CA . ILE A 1 76 ? -9.169 -8.363 3.572 1.00 97.38 76 ILE A CA 1
ATOM 611 C C . ILE A 1 76 ? -8.788 -8.803 2.148 1.00 97.38 76 ILE A C 1
ATOM 613 O O . ILE A 1 76 ? -9.591 -8.633 1.225 1.00 97.38 76 ILE A O 1
ATOM 617 N N . ASN A 1 77 ? -7.628 -9.448 1.954 1.00 97.44 77 ASN A N 1
ATOM 618 C CA . ASN A 1 77 ? -7.148 -9.858 0.626 1.00 97.44 77 ASN A CA 1
ATOM 619 C C . ASN A 1 77 ? -8.076 -10.892 -0.027 1.00 97.44 77 ASN A C 1
ATOM 621 O O . ASN A 1 77 ? -8.260 -10.878 -1.246 1.00 97.44 77 ASN A O 1
ATOM 625 N N . LYS A 1 78 ? -8.710 -11.752 0.785 1.00 94.81 78 LYS A N 1
ATOM 626 C CA . LYS A 1 78 ? -9.727 -12.729 0.349 1.00 94.81 78 LYS A CA 1
ATOM 627 C C . LYS A 1 78 ? -10.937 -12.058 -0.317 1.00 94.81 78 LYS A C 1
ATOM 629 O O . LYS A 1 78 ? -11.653 -12.705 -1.069 1.00 94.81 78 LYS A O 1
ATOM 634 N N . ARG A 1 79 ? -11.157 -10.767 -0.050 1.00 95.12 79 ARG A N 1
ATOM 635 C CA . ARG A 1 79 ? -12.287 -9.960 -0.538 1.00 95.12 79 ARG A CA 1
ATOM 636 C C . ARG A 1 79 ? -11.888 -8.978 -1.643 1.00 95.12 79 ARG A C 1
ATOM 638 O O . ARG A 1 79 ? -12.652 -8.076 -1.956 1.00 95.12 79 ARG A O 1
ATOM 645 N N . GLY A 1 80 ? -10.676 -9.093 -2.192 1.00 96.44 80 GLY A N 1
ATOM 646 C CA . GLY A 1 80 ? -10.193 -8.182 -3.235 1.00 96.44 80 GLY A CA 1
ATOM 647 C C . GLY A 1 80 ? -9.719 -6.823 -2.714 1.00 96.44 80 GLY A C 1
ATOM 648 O O . GLY A 1 80 ? -9.472 -5.916 -3.507 1.00 96.44 80 GLY A O 1
ATOM 649 N N . ILE A 1 81 ? -9.560 -6.662 -1.399 1.00 97.69 81 ILE A N 1
ATOM 650 C CA . ILE A 1 81 ? -9.115 -5.419 -0.763 1.00 97.69 81 ILE A CA 1
ATOM 651 C C . ILE A 1 81 ? -7.675 -5.611 -0.295 1.00 97.69 81 ILE A C 1
ATOM 653 O O . ILE A 1 81 ? -7.392 -6.556 0.425 1.00 97.69 81 ILE A O 1
ATOM 657 N N . TYR A 1 82 ? -6.778 -4.708 -0.679 1.00 97.81 82 TYR A N 1
ATOM 658 C CA . TYR A 1 82 ? -5.349 -4.802 -0.393 1.00 97.81 82 TYR A CA 1
ATOM 659 C C . TYR A 1 82 ? -4.837 -3.538 0.300 1.00 97.81 82 TYR A C 1
ATOM 661 O O . TYR A 1 82 ? -5.235 -2.414 -0.020 1.00 97.81 82 TYR A O 1
ATOM 669 N N . LEU A 1 83 ? -3.902 -3.717 1.226 1.00 97.75 83 LEU A N 1
ATOM 670 C CA . LEU A 1 83 ? -3.253 -2.638 1.964 1.00 97.75 83 LEU A CA 1
ATOM 671 C C . LEU A 1 83 ? -1.762 -2.611 1.612 1.00 97.75 83 LEU A C 1
ATOM 673 O O . LEU A 1 83 ? -1.106 -3.651 1.598 1.00 97.75 83 LEU A O 1
ATOM 677 N N . SER A 1 84 ? -1.217 -1.434 1.306 1.00 97.25 84 SER A N 1
ATOM 678 C CA . SER A 1 84 ? 0.236 -1.232 1.204 1.00 97.25 84 SER A CA 1
ATOM 679 C C . SER A 1 84 ? 0.9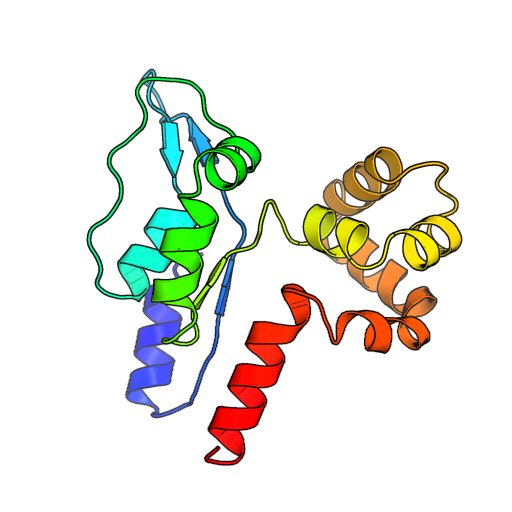14 -1.593 2.531 1.00 97.25 84 SER A C 1
ATOM 681 O O . SER A 1 84 ? 0.272 -1.544 3.574 1.00 97.25 84 SER A O 1
ATOM 683 N N . LYS A 1 85 ? 2.204 -1.930 2.543 1.00 96.81 85 LYS A N 1
ATOM 684 C CA . LYS A 1 85 ? 2.946 -2.047 3.812 1.00 96.81 85 LYS A CA 1
ATOM 685 C C . LYS A 1 85 ? 3.152 -0.665 4.421 1.00 96.81 85 LYS A C 1
ATOM 687 O O . LYS A 1 85 ? 2.853 -0.445 5.595 1.00 96.81 85 LYS A O 1
ATOM 692 N N . ILE A 1 86 ? 3.605 0.275 3.593 1.00 95.88 86 ILE A N 1
ATOM 693 C CA . ILE A 1 86 ? 3.768 1.683 3.962 1.00 95.88 86 ILE A CA 1
ATOM 694 C C . ILE A 1 86 ? 2.968 2.540 2.976 1.00 95.88 86 ILE A C 1
ATOM 696 O O . ILE A 1 86 ? 1.848 2.958 3.270 1.00 95.88 86 ILE A O 1
ATOM 700 N N . ASP A 1 87 ? 3.498 2.727 1.774 1.00 95.44 87 ASP A N 1
ATOM 701 C CA . ASP A 1 87 ? 2.872 3.446 0.668 1.00 95.44 87 ASP A CA 1
ATOM 702 C C . ASP A 1 87 ? 3.347 2.860 -0.670 1.00 95.44 87 ASP A C 1
ATOM 704 O O . ASP A 1 87 ? 4.213 1.984 -0.718 1.00 95.44 87 ASP A O 1
ATOM 708 N N . LEU A 1 88 ? 2.759 3.312 -1.780 1.00 94.44 88 LEU A N 1
ATOM 709 C CA . LEU A 1 88 ? 3.146 2.837 -3.111 1.00 94.44 88 LEU A CA 1
ATOM 710 C C . LEU A 1 88 ? 4.656 2.960 -3.391 1.00 94.44 88 LEU A C 1
ATOM 712 O O . LEU A 1 88 ? 5.231 2.044 -3.971 1.00 94.44 88 LEU A O 1
ATOM 716 N N . GLU A 1 89 ? 5.278 4.082 -3.041 1.00 96.56 89 GLU A N 1
ATOM 717 C CA . GLU A 1 89 ? 6.677 4.380 -3.347 1.00 96.56 89 GLU A CA 1
ATOM 718 C C . GLU A 1 89 ? 7.636 3.490 -2.566 1.00 96.56 89 GLU A C 1
ATOM 720 O O . GLU A 1 89 ? 8.549 2.903 -3.146 1.00 96.56 89 GLU A O 1
ATOM 725 N N . THR A 1 90 ? 7.410 3.383 -1.262 1.00 96.94 90 THR A N 1
ATOM 726 C CA . THR A 1 90 ? 8.226 2.588 -0.350 1.00 96.94 90 THR A CA 1
ATOM 727 C C . THR A 1 90 ? 8.106 1.112 -0.688 1.00 96.94 90 THR A C 1
ATOM 729 O O . THR A 1 90 ? 9.123 0.432 -0.805 1.00 96.94 90 THR A O 1
ATOM 732 N N . ASP A 1 91 ? 6.887 0.632 -0.942 1.00 96.88 91 ASP A N 1
ATOM 733 C CA . ASP A 1 91 ? 6.651 -0.760 -1.320 1.00 96.88 91 ASP A CA 1
ATOM 734 C C . ASP A 1 91 ? 7.306 -1.079 -2.678 1.00 96.88 91 ASP A C 1
ATOM 736 O O . ASP A 1 91 ? 7.951 -2.115 -2.832 1.00 96.88 91 ASP A O 1
ATOM 740 N N . LEU A 1 92 ? 7.207 -0.171 -3.658 1.00 96.62 92 LEU A N 1
ATOM 741 C CA . LEU A 1 92 ? 7.805 -0.363 -4.983 1.00 96.62 92 LEU A CA 1
ATOM 742 C C . LEU A 1 92 ? 9.334 -0.366 -4.941 1.00 96.62 92 LEU A C 1
ATOM 744 O O . LEU A 1 92 ? 9.954 -1.215 -5.580 1.00 96.62 92 LEU A O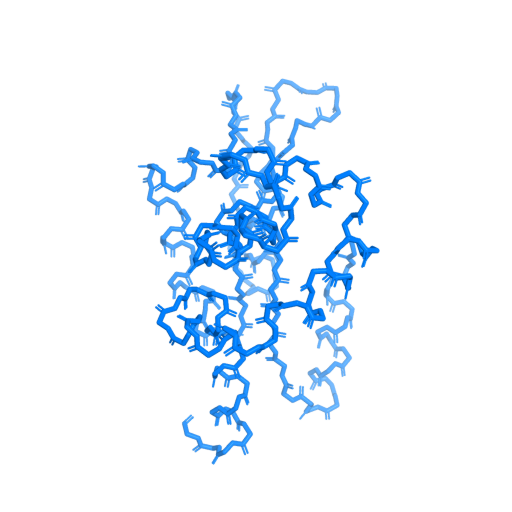 1
ATOM 748 N N . VAL A 1 93 ? 9.947 0.555 -4.197 1.00 97.44 93 VAL A N 1
ATOM 749 C CA . VAL A 1 93 ? 11.404 0.554 -4.007 1.00 97.44 93 VAL A CA 1
ATOM 750 C C . VAL A 1 93 ? 11.842 -0.689 -3.234 1.00 97.44 93 VAL A C 1
ATOM 752 O O . VAL A 1 93 ? 12.840 -1.296 -3.606 1.00 97.44 93 VAL A O 1
ATOM 755 N N . GLY A 1 94 ? 11.077 -1.127 -2.232 1.00 96.44 94 GLY A N 1
ATOM 756 C CA . GLY A 1 94 ? 11.372 -2.347 -1.480 1.00 96.44 94 GLY A CA 1
ATOM 757 C C . GLY A 1 94 ? 11.352 -3.619 -2.335 1.00 96.44 94 GLY A C 1
ATOM 758 O O . GLY A 1 94 ? 12.182 -4.503 -2.138 1.00 96.44 94 GLY A O 1
ATOM 759 N N . GLU A 1 95 ? 10.447 -3.712 -3.312 1.00 96.81 95 GLU A N 1
ATOM 760 C CA . GLU A 1 95 ? 10.334 -4.884 -4.194 1.00 96.81 95 GLU A CA 1
ATOM 761 C C . GLU A 1 95 ? 11.216 -4.805 -5.454 1.00 96.81 95 GLU A C 1
ATOM 763 O O . GLU A 1 95 ? 11.526 -5.834 -6.057 1.00 96.81 95 GLU A O 1
ATOM 768 N N . LEU A 1 96 ? 11.640 -3.604 -5.866 1.00 96.69 96 LEU A N 1
ATOM 769 C CA . LEU A 1 96 ? 12.385 -3.383 -7.111 1.00 96.69 96 LEU A CA 1
ATOM 770 C C . LEU A 1 96 ? 13.528 -2.365 -6.954 1.00 96.69 96 LEU A C 1
ATOM 772 O O . LEU A 1 96 ? 13.770 -1.541 -7.838 1.00 96.69 96 LEU A O 1
ATOM 776 N N . SER A 1 97 ? 14.258 -2.440 -5.839 1.00 96.75 97 SER A N 1
ATOM 777 C CA . SER A 1 97 ? 15.311 -1.480 -5.468 1.00 96.75 97 SER A CA 1
ATOM 778 C C . SER A 1 97 ? 16.344 -1.273 -6.582 1.00 96.75 97 SER A C 1
ATOM 780 O O . SER A 1 97 ? 16.464 -0.169 -7.114 1.00 96.75 97 SER A O 1
ATOM 782 N N . THR A 1 98 ? 17.055 -2.323 -7.013 1.00 96.69 98 THR A N 1
ATOM 783 C CA . THR A 1 98 ? 18.189 -2.170 -7.944 1.00 96.69 98 THR A CA 1
ATOM 784 C C . THR A 1 98 ? 17.815 -1.498 -9.275 1.00 96.69 98 THR A C 1
ATOM 786 O O . THR A 1 98 ? 18.490 -0.533 -9.643 1.00 96.69 98 THR A O 1
ATOM 789 N N . PRO A 1 99 ? 16.756 -1.918 -10.002 1.00 97.06 99 PRO A N 1
ATOM 790 C CA . PRO A 1 99 ? 16.341 -1.216 -11.219 1.00 97.06 99 PRO A CA 1
ATOM 791 C C . PRO A 1 99 ? 15.963 0.249 -10.975 1.00 97.06 99 PRO A C 1
ATOM 793 O O . PRO A 1 99 ? 16.316 1.113 -11.777 1.00 97.06 99 PRO A O 1
ATOM 796 N N . ILE A 1 100 ? 15.298 0.551 -9.856 1.00 97.56 100 ILE A N 1
ATOM 797 C CA . ILE A 1 100 ? 14.848 1.912 -9.540 1.00 97.56 100 ILE A CA 1
ATOM 798 C C . ILE A 1 100 ? 16.022 2.820 -9.174 1.00 97.56 100 ILE A C 1
ATOM 800 O O . ILE A 1 100 ? 16.087 3.954 -9.651 1.00 97.56 100 ILE A O 1
ATOM 804 N N . LEU A 1 101 ? 16.973 2.339 -8.372 1.00 98.06 101 LEU A N 1
ATOM 805 C CA . LEU A 1 101 ? 18.178 3.098 -8.032 1.00 98.06 101 LEU A CA 1
ATOM 806 C C . LEU A 1 101 ? 18.983 3.454 -9.281 1.00 98.06 101 LEU A C 1
ATOM 808 O O . LEU A 1 101 ? 19.403 4.605 -9.424 1.00 98.06 101 LEU A O 1
ATOM 812 N N . ASN A 1 102 ? 19.132 2.497 -10.200 1.00 97.12 102 ASN A N 1
ATOM 813 C CA . ASN A 1 102 ? 19.818 2.706 -11.471 1.00 97.12 102 ASN A CA 1
ATOM 814 C C . ASN A 1 102 ? 19.080 3.726 -12.350 1.00 97.12 102 ASN A C 1
ATOM 816 O O . ASN A 1 102 ? 19.709 4.661 -12.841 1.00 97.12 102 ASN A O 1
ATOM 820 N N . ALA A 1 103 ? 17.758 3.597 -12.499 1.00 96.94 103 ALA A N 1
ATOM 821 C CA . ALA A 1 103 ? 16.947 4.518 -13.299 1.00 96.94 103 ALA A CA 1
ATOM 822 C C . ALA A 1 103 ? 16.962 5.956 -12.747 1.00 96.94 103 ALA A C 1
ATOM 824 O O . ALA A 1 103 ? 17.067 6.922 -13.498 1.00 96.94 103 ALA A O 1
ATOM 825 N N . LEU A 1 104 ? 16.898 6.115 -11.422 1.00 96.56 104 LEU A N 1
ATOM 826 C CA . LEU A 1 104 ? 16.851 7.428 -10.770 1.00 96.56 104 LEU A CA 1
ATOM 827 C C . LEU A 1 104 ? 18.235 8.019 -10.453 1.00 96.56 104 LEU A C 1
ATOM 829 O O . LEU A 1 104 ? 18.311 9.132 -9.916 1.00 96.56 104 LEU A O 1
ATOM 833 N N . GLY A 1 105 ? 19.319 7.278 -10.706 1.00 96.56 105 GLY A N 1
ATOM 834 C CA . GLY A 1 105 ? 20.681 7.662 -10.328 1.00 96.56 105 GLY A CA 1
ATOM 835 C C . GLY A 1 105 ? 20.842 7.896 -8.819 1.00 96.56 105 GLY A C 1
ATOM 836 O O . GLY A 1 105 ? 21.499 8.854 -8.401 1.00 96.56 105 GLY A O 1
ATOM 837 N N . LYS A 1 106 ? 20.187 7.079 -7.982 1.00 97.12 106 LYS A N 1
ATOM 838 C CA . LYS A 1 106 ? 20.217 7.197 -6.513 1.00 97.12 106 LYS A CA 1
ATOM 839 C C . LYS A 1 106 ? 21.187 6.202 -5.891 1.00 97.12 106 LYS A C 1
ATOM 841 O O . LYS A 1 106 ? 21.427 5.127 -6.420 1.00 97.12 106 LYS A O 1
ATOM 846 N N . ARG A 1 107 ? 21.746 6.578 -4.736 1.00 95.50 107 ARG A N 1
ATOM 847 C CA . ARG A 1 107 ? 22.723 5.759 -3.997 1.00 95.50 107 ARG A CA 1
ATOM 848 C C . ARG A 1 107 ? 22.081 4.767 -3.026 1.00 95.50 107 ARG A C 1
ATOM 850 O O . ARG A 1 107 ? 22.741 3.819 -2.627 1.00 95.50 107 ARG A O 1
ATOM 857 N N . ASN A 1 108 ? 20.852 5.031 -2.591 1.00 97.31 108 ASN A N 1
ATOM 858 C CA . ASN A 1 108 ? 20.135 4.224 -1.611 1.00 97.31 108 ASN A CA 1
ATOM 859 C C . ASN A 1 108 ? 18.619 4.379 -1.777 1.00 97.31 108 ASN A C 1
ATOM 861 O O . ASN A 1 108 ? 18.148 5.344 -2.391 1.00 97.31 108 ASN A O 1
ATOM 865 N N . ASP A 1 109 ? 17.884 3.431 -1.198 1.00 97.69 109 ASP A N 1
ATOM 866 C CA . ASP A 1 109 ? 16.426 3.339 -1.289 1.00 97.69 109 ASP A CA 1
ATOM 867 C C . ASP A 1 109 ? 15.737 4.569 -0.707 1.00 97.69 109 ASP A C 1
ATOM 869 O O . ASP A 1 109 ? 14.859 5.137 -1.350 1.00 97.69 109 ASP A O 1
ATOM 873 N N . GLN A 1 110 ? 16.201 5.059 0.446 1.00 97.44 110 GLN A N 1
ATOM 874 C CA . GLN A 1 110 ? 15.640 6.247 1.090 1.00 97.44 110 GLN A CA 1
ATOM 875 C C . GLN A 1 110 ? 15.634 7.463 0.148 1.00 97.44 110 GLN A C 1
ATOM 877 O O . GLN A 1 110 ? 14.620 8.141 -0.011 1.00 97.44 110 GLN A O 1
ATOM 882 N N . GLY A 1 111 ? 16.744 7.707 -0.553 1.00 97.31 111 GLY A N 1
ATOM 883 C CA . GLY A 1 111 ? 16.853 8.805 -1.510 1.00 97.31 111 GLY A CA 1
ATOM 884 C C . GLY A 1 111 ? 15.994 8.621 -2.767 1.00 97.31 111 GLY A C 1
ATOM 885 O O . GLY A 1 111 ? 15.634 9.615 -3.408 1.00 97.31 111 GLY A O 1
ATOM 886 N N . ALA A 1 112 ? 15.666 7.381 -3.140 1.00 97.56 112 ALA A N 1
ATOM 887 C CA . ALA A 1 112 ? 14.706 7.085 -4.201 1.00 97.56 112 ALA A CA 1
ATOM 888 C C . ALA A 1 112 ? 13.264 7.300 -3.729 1.00 97.56 112 ALA A C 1
ATOM 890 O O . ALA A 1 112 ? 12.512 7.992 -4.414 1.00 97.56 112 ALA A O 1
ATOM 891 N N . ILE A 1 113 ? 12.911 6.806 -2.542 1.00 97.81 113 ILE A N 1
ATOM 892 C CA . ILE A 1 113 ? 11.586 6.959 -1.926 1.00 97.81 113 ILE A CA 1
ATOM 893 C C . ILE A 1 113 ? 11.235 8.444 -1.776 1.00 97.81 113 ILE A C 1
ATOM 895 O O . ILE A 1 113 ? 10.240 8.904 -2.335 1.00 97.81 113 ILE A O 1
ATOM 899 N N . GLU A 1 114 ? 12.105 9.235 -1.140 1.00 97.25 114 GLU A N 1
ATOM 900 C CA . GLU A 1 114 ? 11.893 10.680 -0.958 1.00 97.25 114 GLU A CA 1
ATOM 901 C C . GLU A 1 114 ? 11.784 11.433 -2.289 1.00 97.25 114 GLU A C 1
ATOM 903 O O . GLU A 1 114 ? 11.073 12.440 -2.417 1.00 97.25 114 GLU A O 1
ATOM 908 N N . PHE A 1 115 ? 12.524 10.978 -3.305 1.00 97.19 115 PHE A N 1
ATOM 909 C CA . PHE A 1 115 ? 12.395 11.529 -4.641 1.00 97.19 115 PHE A CA 1
ATOM 910 C C . PHE A 1 115 ? 11.009 11.213 -5.204 1.00 97.19 115 PHE A C 1
ATOM 912 O O . PHE A 1 115 ? 10.319 12.137 -5.629 1.00 97.19 115 PHE A O 1
ATOM 919 N N . LEU A 1 116 ? 10.557 9.966 -5.183 1.00 96.88 116 LEU A N 1
ATOM 920 C CA . LEU A 1 116 ? 9.258 9.599 -5.744 1.00 96.88 116 LEU A CA 1
ATOM 921 C C . LEU A 1 116 ? 8.104 10.320 -5.027 1.00 96.88 116 LEU A C 1
ATOM 923 O O . LEU A 1 116 ? 7.305 10.976 -5.700 1.00 96.88 116 LEU A O 1
ATOM 927 N N . GLN A 1 117 ? 8.106 10.356 -3.692 1.00 95.44 117 GLN A N 1
ATOM 928 C CA . GLN A 1 117 ? 7.046 10.972 -2.882 1.00 95.44 117 GLN A CA 1
ATOM 929 C C . GLN A 1 117 ? 6.840 12.471 -3.179 1.00 95.44 117 GLN A C 1
ATOM 931 O O . GLN A 1 117 ? 5.708 12.942 -3.297 1.00 95.44 117 GLN A O 1
ATOM 936 N N . LYS A 1 118 ? 7.918 13.245 -3.387 1.00 95.88 118 LYS A N 1
ATOM 937 C CA . LYS A 1 118 ? 7.843 14.709 -3.617 1.00 95.88 118 LYS A CA 1
ATOM 938 C C . LYS A 1 118 ? 6.999 15.121 -4.831 1.00 95.88 118 LYS A C 1
ATOM 940 O O . LYS A 1 118 ? 6.471 16.230 -4.854 1.00 95.88 118 LYS A O 1
ATOM 945 N N . LYS A 1 119 ? 6.920 14.284 -5.869 1.00 94.31 119 LYS A N 1
ATOM 946 C CA . LYS A 1 119 ? 6.074 14.518 -7.055 1.00 94.31 119 LYS A CA 1
ATOM 947 C C . LYS A 1 119 ? 5.505 13.190 -7.563 1.00 94.31 119 LYS A C 1
ATOM 949 O O . LYS A 1 119 ? 5.693 12.868 -8.736 1.00 94.31 119 LYS A O 1
ATOM 954 N N . LYS A 1 120 ? 4.813 12.456 -6.679 1.00 91.38 120 LYS A N 1
ATOM 955 C CA . LYS A 1 120 ? 4.311 11.079 -6.872 1.00 91.38 120 LYS A CA 1
ATOM 956 C C . LYS A 1 120 ? 3.853 10.787 -8.299 1.00 91.38 120 LYS A C 1
ATOM 958 O O . LYS A 1 120 ? 4.525 10.066 -9.025 1.00 91.38 120 LYS A O 1
ATOM 963 N N . ALA A 1 121 ? 2.771 11.414 -8.758 1.00 90.75 121 ALA A N 1
ATOM 964 C CA . ALA A 1 121 ? 2.198 11.110 -10.072 1.00 90.75 121 ALA A CA 1
ATOM 965 C C . ALA A 1 121 ? 3.171 11.342 -11.249 1.00 90.75 121 ALA A C 1
ATOM 967 O O . ALA A 1 121 ? 3.257 10.517 -12.158 1.00 90.75 121 ALA A O 1
ATOM 968 N N . LEU A 1 122 ? 3.920 12.450 -11.234 1.00 95.19 122 LEU A N 1
ATOM 969 C CA . LEU A 1 122 ? 4.841 12.800 -12.321 1.00 95.19 122 LEU A CA 1
ATOM 970 C C . LEU A 1 122 ? 6.075 11.895 -12.324 1.00 95.19 122 LEU A C 1
ATOM 972 O O . LEU A 1 122 ? 6.416 11.324 -13.357 1.00 95.19 122 LEU A O 1
ATOM 976 N N . ARG A 1 123 ? 6.709 11.721 -11.161 1.00 96.38 123 ARG A N 1
ATOM 977 C CA . ARG A 1 12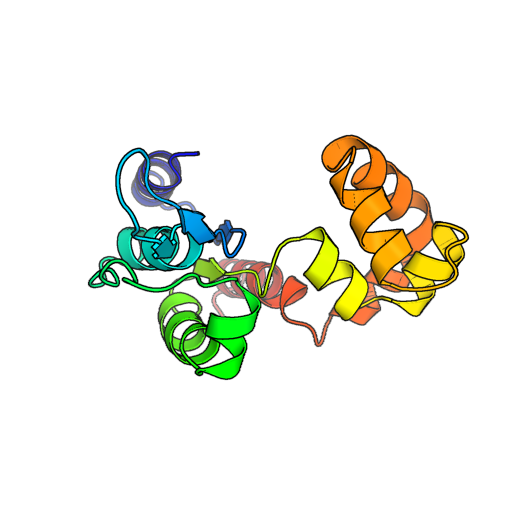3 ? 7.951 10.950 -11.028 1.00 96.38 123 ARG A CA 1
ATOM 978 C C . ARG A 1 123 ? 7.727 9.456 -11.204 1.00 96.38 123 ARG A C 1
ATOM 980 O O . ARG A 1 123 ? 8.560 8.804 -11.817 1.00 96.38 123 ARG A O 1
ATOM 987 N N . MET A 1 124 ? 6.587 8.926 -10.759 1.00 94.44 124 MET A N 1
ATOM 988 C CA . MET A 1 124 ? 6.218 7.530 -11.017 1.00 94.44 124 MET A CA 1
ATOM 989 C C . MET A 1 124 ? 6.019 7.277 -12.513 1.00 94.44 124 MET A C 1
ATOM 991 O O . MET A 1 124 ? 6.508 6.285 -13.045 1.00 94.44 124 MET A O 1
ATOM 995 N N . ARG A 1 125 ? 5.353 8.196 -13.225 1.00 94.62 125 ARG A N 1
ATOM 996 C CA . ARG A 1 125 ? 5.183 8.089 -14.681 1.00 94.62 125 ARG A CA 1
ATOM 997 C C . ARG A 1 125 ? 6.518 8.135 -15.423 1.00 94.62 125 ARG A C 1
ATOM 999 O O . ARG A 1 125 ? 6.675 7.430 -16.416 1.00 94.62 125 ARG A O 1
ATOM 1006 N N . GLU A 1 126 ? 7.435 8.998 -14.996 1.00 95.44 126 GLU A N 1
ATOM 1007 C CA . GLU A 1 126 ? 8.777 9.084 -15.576 1.00 95.44 126 GLU A CA 1
ATOM 1008 C C . GLU A 1 126 ? 9.564 7.798 -15.324 1.00 95.44 126 GLU A C 1
ATOM 1010 O O . GLU A 1 126 ? 9.992 7.177 -16.291 1.00 95.44 126 GLU A O 1
ATOM 1015 N N . LEU A 1 127 ? 9.625 7.339 -14.069 1.00 96.69 127 LEU A N 1
ATOM 1016 C CA . LEU A 1 127 ? 10.301 6.103 -13.670 1.00 96.69 127 LEU A CA 1
ATOM 1017 C C . LEU A 1 127 ? 9.846 4.897 -14.501 1.00 96.69 127 LEU A C 1
ATOM 1019 O O . LEU A 1 127 ? 10.673 4.119 -14.968 1.00 96.69 127 LEU A O 1
ATOM 1023 N N . LEU A 1 128 ? 8.534 4.749 -14.723 1.00 95.31 128 LEU A N 1
ATOM 1024 C CA . LEU A 1 128 ? 7.974 3.622 -15.476 1.00 95.31 128 LEU A CA 1
ATOM 1025 C C . LEU A 1 128 ? 8.506 3.505 -16.909 1.00 95.31 128 LEU A C 1
ATOM 1027 O O . LEU A 1 128 ? 8.458 2.412 -17.468 1.00 95.31 128 LEU A O 1
ATOM 1031 N N . LYS A 1 129 ? 9.002 4.590 -17.516 1.00 95.38 129 LYS A N 1
ATOM 1032 C CA . LYS A 1 129 ? 9.620 4.526 -18.850 1.00 95.38 129 LYS A CA 1
ATOM 1033 C C . LYS A 1 129 ? 10.929 3.742 -18.826 1.00 95.38 129 LYS A C 1
ATOM 1035 O O . LYS A 1 129 ? 11.208 3.030 -19.786 1.00 95.38 129 LYS A O 1
ATOM 1040 N N . ASP A 1 130 ? 11.662 3.838 -17.723 1.00 96.25 130 ASP A N 1
ATOM 1041 C CA . ASP A 1 130 ? 13.002 3.277 -17.577 1.00 96.25 130 ASP A CA 1
ATOM 1042 C C . ASP A 1 130 ? 12.965 1.860 -16.991 1.00 96.25 130 ASP A C 1
ATOM 1044 O O . ASP A 1 130 ? 13.736 1.003 -17.406 1.00 96.25 130 ASP A O 1
ATOM 1048 N N . ILE A 1 131 ? 12.025 1.575 -16.079 1.00 96.38 131 ILE A N 1
ATOM 1049 C CA . ILE A 1 131 ? 11.931 0.265 -15.401 1.00 96.38 131 ILE A CA 1
ATOM 1050 C C . ILE A 1 131 ? 10.925 -0.703 -16.037 1.00 96.38 131 ILE A C 1
ATOM 1052 O O . ILE A 1 131 ? 10.682 -1.780 -15.493 1.00 96.38 131 ILE A O 1
ATOM 1056 N N . LYS A 1 132 ? 10.296 -0.349 -17.170 1.00 95.12 132 LYS A N 1
ATOM 1057 C CA . LYS A 1 132 ? 9.225 -1.154 -17.796 1.00 95.12 132 LYS A CA 1
ATOM 1058 C C . LYS A 1 132 ? 9.631 -2.613 -18.009 1.00 95.12 132 LYS A C 1
ATOM 1060 O O . LYS A 1 132 ? 8.824 -3.515 -17.791 1.00 95.12 132 LYS A O 1
ATOM 1065 N N . THR A 1 133 ? 10.865 -2.842 -18.449 1.00 95.75 133 THR A N 1
ATOM 1066 C CA . THR A 1 133 ? 11.406 -4.182 -18.708 1.00 95.75 133 THR A CA 1
ATOM 1067 C C . THR A 1 133 ? 11.632 -4.986 -17.438 1.00 95.75 133 THR A C 1
ATOM 1069 O O . THR A 1 133 ? 11.672 -6.206 -17.513 1.00 95.75 133 THR A O 1
ATOM 1072 N N . ASP A 1 134 ? 11.726 -4.338 -16.280 1.00 96.25 134 ASP A N 1
ATOM 1073 C CA . ASP A 1 134 ? 11.988 -4.962 -14.985 1.00 96.25 134 ASP A CA 1
ATOM 1074 C C . ASP A 1 134 ? 10.718 -5.235 -14.170 1.00 96.25 134 ASP A C 1
ATOM 1076 O O . ASP A 1 134 ? 10.783 -5.978 -13.195 1.00 96.25 134 ASP A O 1
ATOM 1080 N N . LEU A 1 135 ? 9.552 -4.715 -14.577 1.00 94.44 135 LEU A N 1
ATOM 1081 C CA . LEU A 1 135 ? 8.292 -4.877 -13.832 1.00 94.44 135 LEU A CA 1
ATOM 1082 C C . LEU A 1 135 ? 7.880 -6.342 -13.625 1.00 94.44 135 LEU A C 1
ATOM 1084 O O . LEU A 1 135 ? 7.236 -6.657 -12.631 1.00 94.44 135 LEU A O 1
ATOM 1088 N N . HIS A 1 136 ? 8.285 -7.253 -14.515 1.00 94.19 136 HIS A N 1
ATOM 1089 C CA . HIS A 1 136 ? 8.036 -8.691 -14.355 1.00 94.19 136 HIS A CA 1
ATOM 1090 C C . HIS A 1 136 ? 8.691 -9.280 -13.091 1.00 94.19 136 HIS A C 1
ATOM 1092 O O . HIS A 1 136 ? 8.270 -10.329 -12.611 1.00 94.19 136 HIS A O 1
ATOM 1098 N N . LYS A 1 137 ? 9.706 -8.614 -12.526 1.00 95.06 137 LYS A N 1
ATOM 1099 C CA . LYS A 1 137 ? 10.365 -9.031 -11.279 1.00 95.06 137 LYS A CA 1
ATOM 1100 C C . LYS A 1 137 ? 9.465 -8.848 -10.051 1.00 95.06 137 LYS A C 1
ATOM 1102 O O . LYS A 1 137 ? 9.701 -9.497 -9.040 1.00 95.06 137 LYS A O 1
ATOM 1107 N N . LEU A 1 138 ? 8.397 -8.050 -10.160 1.00 94.75 138 LEU A N 1
ATOM 1108 C CA . LEU A 1 138 ? 7.383 -7.869 -9.112 1.00 94.75 138 LEU A CA 1
ATOM 1109 C C . LEU A 1 138 ? 6.442 -9.076 -8.961 1.00 94.75 138 LEU A C 1
ATOM 1111 O O . LEU A 1 138 ? 5.618 -9.096 -8.053 1.00 94.75 138 LEU A O 1
ATOM 1115 N N . ASN A 1 139 ? 6.543 -10.094 -9.825 1.00 91.94 139 ASN A N 1
ATOM 1116 C CA . ASN A 1 139 ? 5.615 -11.232 -9.854 1.00 91.94 139 ASN A CA 1
ATOM 1117 C C . ASN A 1 139 ? 5.541 -12.045 -8.545 1.00 91.94 139 ASN A C 1
ATOM 1119 O O . ASN A 1 139 ? 4.577 -12.782 -8.354 1.00 91.94 139 ASN A O 1
ATOM 1123 N N . ALA A 1 140 ? 6.535 -11.928 -7.663 1.00 88.44 140 ALA A N 1
ATOM 1124 C CA . ALA A 1 140 ? 6.550 -12.583 -6.353 1.00 88.44 140 ALA A CA 1
ATOM 1125 C C . ALA A 1 140 ? 6.173 -11.647 -5.184 1.00 88.44 140 ALA A C 1
ATOM 1127 O O . ALA A 1 140 ? 6.118 -12.096 -4.042 1.00 88.44 140 ALA A O 1
ATOM 1128 N N . GLY A 1 141 ? 5.956 -10.358 -5.454 1.00 93.06 141 GLY A N 1
ATOM 1129 C CA . GLY A 1 141 ? 5.744 -9.325 -4.442 1.00 93.06 141 GLY A CA 1
ATOM 1130 C C . GLY A 1 141 ? 4.288 -9.136 -4.012 1.00 93.06 141 GLY A C 1
ATOM 1131 O O . GLY A 1 141 ? 3.364 -9.767 -4.528 1.00 93.06 141 GLY A O 1
ATOM 1132 N N . GLU A 1 142 ? 4.067 -8.225 -3.065 1.00 93.94 142 GLU A N 1
ATOM 1133 C CA . GLU A 1 142 ? 2.730 -7.817 -2.625 1.00 93.94 142 GLU A CA 1
ATOM 1134 C C . GLU A 1 142 ? 2.031 -6.973 -3.696 1.00 93.94 142 GLU A C 1
ATOM 1136 O O . GLU A 1 142 ? 0.816 -7.081 -3.880 1.00 93.94 142 GLU A O 1
ATOM 1141 N N . LEU A 1 143 ? 2.793 -6.172 -4.452 1.00 94.62 143 LEU A N 1
ATOM 1142 C CA . LEU A 1 143 ? 2.255 -5.244 -5.451 1.00 94.62 143 LEU A CA 1
ATOM 1143 C C . LEU A 1 143 ? 1.448 -5.924 -6.557 1.00 94.62 143 LEU A C 1
ATOM 1145 O O . LEU A 1 143 ? 0.474 -5.350 -7.051 1.00 94.62 143 LEU A O 1
ATOM 1149 N N . VAL A 1 144 ? 1.836 -7.138 -6.949 1.00 95.88 144 VAL A N 1
ATOM 1150 C CA . VAL A 1 144 ? 1.173 -7.869 -8.036 1.00 95.88 144 VAL A CA 1
ATOM 1151 C C . VAL A 1 144 ? -0.088 -8.603 -7.570 1.00 95.88 144 VAL A C 1
ATOM 1153 O O . VAL A 1 144 ? -0.944 -8.928 -8.393 1.00 95.88 144 VAL A O 1
ATOM 1156 N N . LYS A 1 145 ? -0.249 -8.859 -6.264 1.00 96.31 145 LYS A N 1
ATOM 1157 C CA . LYS A 1 145 ? -1.378 -9.636 -5.724 1.00 96.31 145 LYS A CA 1
ATOM 1158 C C . LYS A 1 145 ? -2.758 -9.111 -6.141 1.00 96.31 145 LYS A C 1
ATOM 1160 O O . LYS A 1 145 ? -3.531 -9.933 -6.634 1.00 96.31 145 LYS A O 1
ATOM 1165 N N . PRO A 1 146 ? -3.085 -7.805 -6.025 1.00 96.50 146 PRO A N 1
ATOM 1166 C CA . PRO A 1 146 ? -4.373 -7.296 -6.499 1.00 96.50 146 PRO A CA 1
ATOM 1167 C C . PRO A 1 146 ? -4.582 -7.538 -7.998 1.00 96.50 146 PRO A C 1
ATOM 1169 O O . PRO A 1 146 ? -5.669 -7.934 -8.409 1.00 96.50 146 PRO A O 1
ATOM 1172 N N . LEU A 1 147 ? -3.541 -7.363 -8.818 1.00 95.06 147 LEU A N 1
ATOM 1173 C CA . LEU A 1 147 ? -3.629 -7.582 -10.265 1.00 95.06 147 LEU A CA 1
ATOM 1174 C C . LEU A 1 147 ? -3.919 -9.052 -10.585 1.00 95.06 147 LEU A C 1
ATOM 1176 O O . LEU A 1 147 ? -4.814 -9.349 -11.372 1.00 95.06 147 LEU A O 1
ATOM 1180 N N . ASN A 1 148 ? -3.204 -9.971 -9.934 1.00 95.50 148 ASN A N 1
ATOM 1181 C CA . ASN A 1 148 ? -3.414 -11.405 -10.106 1.00 95.50 148 ASN A CA 1
ATOM 1182 C C . ASN A 1 148 ? -4.801 -11.844 -9.624 1.00 95.50 148 ASN A C 1
ATOM 1184 O O . ASN A 1 148 ? -5.426 -12.678 -10.272 1.00 95.50 148 ASN A O 1
ATOM 1188 N N . HIS A 1 149 ? -5.300 -11.279 -8.522 1.00 96.44 149 HIS A N 1
ATOM 1189 C CA . HIS A 1 149 ? -6.658 -11.542 -8.048 1.00 96.44 149 HIS A CA 1
ATOM 1190 C C . HIS A 1 149 ? -7.690 -11.101 -9.092 1.00 96.44 149 HIS A C 1
ATOM 1192 O O . HIS A 1 149 ? -8.536 -11.899 -9.487 1.00 96.44 149 HIS A O 1
ATOM 1198 N N . LEU A 1 150 ? -7.569 -9.886 -9.631 1.00 95.31 150 LEU A N 1
ATOM 1199 C CA . LEU A 1 150 ? -8.484 -9.409 -10.668 1.00 95.31 150 LEU A CA 1
ATOM 1200 C C . LEU A 1 150 ? -8.468 -10.302 -11.918 1.00 95.31 150 LEU A C 1
ATOM 1202 O O . LEU A 1 150 ? -9.520 -10.612 -12.471 1.00 95.31 150 LEU A O 1
ATOM 1206 N N . VAL A 1 151 ? -7.285 -10.762 -12.342 1.00 95.19 151 VAL A N 1
ATOM 1207 C CA . VAL A 1 151 ? -7.153 -11.705 -13.464 1.00 95.19 151 VAL A CA 1
ATOM 1208 C C . VAL A 1 151 ? -7.866 -13.027 -13.173 1.00 95.19 151 VAL A C 1
ATOM 1210 O O . VAL A 1 151 ? -8.564 -13.524 -14.054 1.00 95.19 151 VAL A O 1
ATOM 1213 N N . LYS A 1 152 ? -7.730 -13.580 -11.961 1.00 95.44 152 LYS A N 1
ATOM 1214 C CA . LYS A 1 152 ? -8.419 -14.819 -11.557 1.00 95.44 152 LYS A CA 1
ATOM 1215 C C . LYS A 1 152 ? -9.934 -14.670 -11.588 1.00 95.44 152 LYS A C 1
ATOM 1217 O O . LYS A 1 152 ? -10.603 -15.493 -12.204 1.00 95.44 152 LYS A O 1
ATOM 1222 N N . ILE A 1 153 ? -10.453 -13.569 -11.039 1.00 94.25 153 ILE A N 1
ATOM 1223 C CA . ILE A 1 153 ? -11.890 -13.262 -11.064 1.00 94.25 153 ILE A CA 1
ATOM 1224 C C . ILE A 1 153 ? -12.421 -13.263 -12.502 1.00 94.25 153 ILE A C 1
ATOM 1226 O O . ILE A 1 153 ? -13.426 -13.902 -12.792 1.00 94.25 153 ILE A O 1
ATOM 1230 N N . ILE A 1 154 ? -11.724 -12.587 -13.422 1.00 91.62 154 ILE A N 1
ATOM 1231 C CA . ILE A 1 154 ? -12.140 -12.497 -14.831 1.00 91.62 154 ILE A CA 1
ATOM 1232 C C . ILE A 1 154 ? -12.065 -13.861 -15.535 1.00 91.62 154 ILE A C 1
ATOM 1234 O O . ILE A 1 154 ? -12.851 -14.130 -16.443 1.00 91.62 154 ILE A O 1
ATOM 1238 N N . ARG A 1 155 ? -11.125 -14.724 -15.139 1.00 94.69 155 ARG A N 1
ATOM 1239 C CA . ARG A 1 155 ? -10.971 -16.074 -15.699 1.00 94.69 155 ARG A CA 1
ATOM 1240 C C . ARG A 1 155 ? -11.908 -17.114 -15.079 1.00 94.69 155 ARG A C 1
ATOM 1242 O O . ARG A 1 155 ? -12.033 -18.191 -15.654 1.00 94.69 155 ARG A O 1
ATOM 1249 N N . GLY A 1 156 ? -12.567 -16.798 -13.963 1.00 88.38 156 GLY A N 1
ATOM 1250 C CA . GLY A 1 156 ? -13.389 -17.748 -13.210 1.00 88.38 156 GLY A CA 1
ATOM 1251 C C . GLY A 1 156 ? -12.567 -18.799 -12.454 1.00 88.38 156 GLY A C 1
ATOM 1252 O O . GLY A 1 156 ? -13.023 -19.933 -12.322 1.00 88.38 156 GLY A O 1
ATOM 1253 N N . GLU A 1 157 ? -11.355 -18.432 -12.020 1.00 81.38 157 GLU A N 1
ATOM 1254 C CA . GLU A 1 157 ? -10.421 -19.267 -11.237 1.00 81.38 157 GLU A CA 1
ATOM 1255 C C . GLU A 1 157 ? -10.543 -19.048 -9.723 1.00 81.38 157 GLU A C 1
ATOM 1257 O O . GLU A 1 157 ? -10.764 -17.889 -9.300 1.00 81.38 157 GLU A O 1
#

pLDDT: mean 95.04, std 4.01, range [58.66, 98.06]